Protein AF-A0A317YM58-F1 (afdb_monomer_lite)

Secondary structure (DSSP, 8-state):
--TT--BTTB--HHHHHHHHHHHHHHHHHHHHHHGGGSPTT-HHHHHHHHHHHHHHHHHHHHHHHHHHHHHHHHHHH-

Foldseek 3Di:
DWLQPLDPPDGPVVLCVVLVVVLVVVLVVQLVVCVVVDDPPCSVVCSVVSNVVSRVVSRVVSSVPVVVVVVVVVVVVD

InterPro domains:
  IPR050893 Sugar Phosphotransferase System (PTS) [PTHR30181] (1-77)

pLDDT: mean 79.83, std 10.56, range [52.97, 92.69]

Radius of gyration: 15.79 Å; chains: 1; bounding box: 37×16×50 Å

Sequence (78 aa):
MGVIVALPDTPMLLGAMIMGPLVGWLMKKTNQLIQPRTPQGFEMLFNNFSAGILGFIMTIAGFKILAPLMKFIMHILS

Organism: Staphylococcus pseudintermedius (NCBI:txid283734)

Structure (mmCIF, N/CA/C/O backbone):
data_AF-A0A317YM58-F1
#
_entry.id   AF-A0A317YM58-F1
#
loop_
_atom_site.group_PDB
_atom_site.id
_atom_site.type_symbol
_atom_site.label_atom_id
_atom_site.label_alt_id
_atom_site.label_comp_id
_atom_site.label_asym_id
_atom_site.label_entity_id
_atom_site.label_seq_id
_atom_site.pdbx_PDB_ins_code
_atom_site.Cartn_x
_atom_site.Cartn_y
_atom_site.Cartn_z
_atom_site.occupancy
_atom_site.B_iso_or_equiv
_atom_site.auth_seq_id
_atom_site.auth_comp_id
_atom_site.auth_asym_id
_atom_site.auth_atom_id
_atom_site.pdbx_PDB_model_num
ATOM 1 N N . MET A 1 1 ? 13.652 -7.316 -1.595 1.00 52.97 1 MET A N 1
ATOM 2 C CA . MET A 1 1 ? 13.467 -6.357 -2.705 1.00 52.97 1 MET A CA 1
ATOM 3 C C . MET A 1 1 ? 11.984 -6.036 -2.759 1.00 52.97 1 MET A C 1
ATOM 5 O O . MET A 1 1 ? 11.205 -6.976 -2.740 1.00 52.97 1 MET A O 1
ATOM 9 N N . GLY A 1 2 ? 11.595 -4.765 -2.648 1.00 62.34 2 GLY A N 1
ATOM 10 C CA . GLY A 1 2 ? 10.192 -4.322 -2.589 1.00 62.34 2 GLY A CA 1
ATOM 11 C C . GLY A 1 2 ? 9.701 -3.778 -3.933 1.00 62.34 2 GLY A C 1
ATOM 12 O O . GLY A 1 2 ? 10.452 -3.758 -4.901 1.00 62.34 2 GLY A O 1
ATOM 13 N N . VAL A 1 3 ? 8.475 -3.252 -3.955 1.00 63.34 3 VAL A N 1
ATOM 14 C CA . VAL A 1 3 ? 7.829 -2.568 -5.101 1.00 63.34 3 VAL A CA 1
ATOM 15 C C . VAL A 1 3 ? 8.739 -1.521 -5.773 1.00 63.34 3 VAL A C 1
ATOM 17 O O . VAL A 1 3 ? 8.639 -1.287 -6.968 1.00 63.34 3 VAL A O 1
ATOM 20 N N . ILE A 1 4 ? 9.656 -0.918 -5.015 1.00 65.69 4 ILE A N 1
ATOM 21 C CA . ILE A 1 4 ? 10.554 0.166 -5.448 1.00 65.69 4 ILE A CA 1
ATOM 22 C C . ILE A 1 4 ? 11.814 -0.362 -6.172 1.00 65.69 4 ILE A C 1
ATOM 24 O O . ILE A 1 4 ? 12.450 0.371 -6.927 1.00 65.69 4 ILE A O 1
ATOM 28 N N . VAL A 1 5 ? 12.171 -1.637 -5.972 1.00 64.19 5 VAL A N 1
ATOM 29 C CA . VAL A 1 5 ? 13.421 -2.259 -6.457 1.00 64.19 5 VAL A CA 1
ATOM 30 C C . VAL A 1 5 ? 13.092 -3.546 -7.220 1.00 64.19 5 VAL A C 1
ATOM 32 O O . VAL A 1 5 ? 13.591 -4.621 -6.892 1.00 64.19 5 VAL A O 1
ATOM 35 N N . ALA A 1 6 ? 12.166 -3.471 -8.181 1.00 60.09 6 ALA A N 1
ATOM 36 C CA . ALA A 1 6 ? 11.725 -4.653 -8.927 1.00 60.09 6 ALA A CA 1
ATOM 37 C C . ALA A 1 6 ? 12.615 -4.990 -10.144 1.00 60.09 6 ALA A C 1
ATOM 39 O O . ALA A 1 6 ? 12.516 -6.100 -10.663 1.00 60.09 6 ALA A O 1
ATOM 40 N N . LEU A 1 7 ? 13.489 -4.074 -10.586 1.00 60.00 7 LEU A N 1
ATOM 41 C CA . LEU A 1 7 ? 14.484 -4.292 -11.646 1.00 60.00 7 LEU A CA 1
ATOM 42 C C . LEU A 1 7 ? 15.904 -4.051 -11.101 1.00 60.00 7 LEU A C 1
ATOM 44 O O . LEU A 1 7 ? 16.093 -3.086 -10.352 1.00 60.00 7 LEU A O 1
ATOM 48 N N . PRO A 1 8 ? 16.899 -4.882 -11.472 1.00 54.53 8 PRO A N 1
ATOM 49 C CA . PRO A 1 8 ? 18.307 -4.565 -11.249 1.00 54.53 8 PRO A CA 1
ATOM 50 C C . PRO A 1 8 ? 18.650 -3.246 -11.953 1.00 54.53 8 PRO A C 1
ATOM 52 O O . PRO A 1 8 ? 18.180 -2.996 -13.060 1.00 54.53 8 PRO A O 1
ATOM 55 N N . ASP A 1 9 ? 19.428 -2.394 -11.291 1.00 56.09 9 ASP A N 1
ATOM 56 C CA . ASP A 1 9 ? 20.019 -1.169 -11.852 1.00 56.09 9 ASP A CA 1
ATOM 57 C C . ASP A 1 9 ? 19.062 -0.014 -12.203 1.00 56.09 9 ASP A C 1
ATOM 59 O O . ASP A 1 9 ? 19.516 1.044 -12.636 1.00 56.09 9 ASP A O 1
ATOM 63 N N . THR A 1 10 ? 17.748 -0.138 -11.961 1.00 60.31 10 THR A N 1
ATOM 64 C CA . THR A 1 10 ? 16.803 0.984 -12.134 1.00 60.31 10 THR A CA 1
ATOM 65 C C . THR A 1 10 ? 15.879 1.151 -10.923 1.00 60.31 10 THR A C 1
ATOM 67 O O . THR A 1 10 ? 14.921 0.388 -10.761 1.00 60.31 10 THR A O 1
ATOM 70 N N . PRO A 1 11 ? 16.105 2.164 -10.063 1.00 61.53 11 PRO A N 1
ATOM 71 C CA . PRO A 1 11 ? 15.133 2.553 -9.048 1.00 61.53 11 PRO A CA 1
ATOM 72 C C . PRO A 1 11 ? 13.812 2.945 -9.721 1.00 61.53 11 PRO A C 1
ATOM 74 O O . PRO A 1 11 ? 13.760 3.895 -10.503 1.00 61.53 11 PRO A O 1
ATOM 77 N N . MET A 1 12 ? 12.718 2.248 -9.410 1.00 73.00 12 MET A N 1
ATOM 78 C CA . MET A 1 12 ? 11.400 2.542 -9.983 1.00 73.00 12 MET A CA 1
ATOM 79 C C . MET A 1 12 ? 10.721 3.698 -9.234 1.00 73.00 12 MET A C 1
ATOM 81 O O . MET A 1 12 ? 9.647 3.535 -8.652 1.00 73.00 12 MET A O 1
ATOM 85 N N . LEU A 1 13 ? 11.343 4.882 -9.242 1.00 72.56 13 LEU A N 1
ATOM 86 C CA . LEU A 1 13 ? 10.827 6.086 -8.574 1.00 72.56 13 LEU A CA 1
ATOM 87 C C . LEU A 1 13 ? 9.415 6.439 -9.055 1.00 72.56 13 LEU A C 1
ATOM 89 O O . LEU A 1 13 ? 8.531 6.694 -8.245 1.00 72.56 13 LEU A O 1
ATOM 93 N N . LEU A 1 14 ? 9.179 6.366 -10.365 1.00 74.50 14 LEU A N 1
ATOM 94 C CA . LEU A 1 14 ? 7.891 6.695 -10.980 1.00 74.50 14 LEU A CA 1
ATOM 95 C C . LEU A 1 14 ? 6.782 5.731 -10.527 1.00 74.50 14 LEU A C 1
ATOM 97 O O . LEU A 1 14 ? 5.679 6.146 -10.177 1.00 74.50 14 LEU A O 1
ATOM 101 N N . GLY A 1 15 ? 7.099 4.439 -10.435 1.00 75.25 15 GLY A N 1
ATOM 102 C CA . GLY A 1 15 ? 6.168 3.449 -9.905 1.00 75.25 15 GLY A CA 1
ATOM 103 C C . GLY A 1 15 ? 5.946 3.584 -8.394 1.00 75.25 15 GLY A C 1
ATOM 104 O O . GLY A 1 15 ? 4.819 3.416 -7.931 1.00 75.25 15 GLY A O 1
ATOM 105 N N . ALA A 1 16 ? 6.968 3.973 -7.625 1.00 79.19 16 ALA A N 1
ATOM 106 C CA . ALA A 1 16 ? 6.829 4.288 -6.203 1.00 79.19 16 ALA A CA 1
ATOM 107 C C . ALA A 1 16 ? 5.936 5.521 -5.964 1.00 79.19 16 ALA A C 1
ATOM 109 O O . ALA A 1 16 ? 5.101 5.506 -5.058 1.00 79.19 16 ALA A O 1
ATOM 110 N N . MET A 1 17 ? 6.052 6.553 -6.807 1.00 83.31 17 MET A N 1
ATOM 111 C CA . MET A 1 17 ? 5.225 7.765 -6.748 1.00 83.31 17 MET A CA 1
ATOM 112 C C . MET A 1 17 ? 3.749 7.497 -7.050 1.00 83.31 17 MET A C 1
ATOM 114 O O . MET A 1 17 ? 2.896 8.181 -6.499 1.00 83.31 17 MET A O 1
ATOM 118 N N . ILE A 1 18 ? 3.434 6.501 -7.882 1.00 81.94 18 ILE A N 1
ATOM 119 C CA . ILE A 1 18 ? 2.047 6.083 -8.145 1.00 81.94 18 ILE A CA 1
ATOM 120 C C . ILE A 1 18 ? 1.542 5.158 -7.031 1.00 81.94 18 ILE A C 1
ATOM 122 O O . ILE A 1 18 ? 0.428 5.323 -6.531 1.00 81.94 18 ILE A O 1
ATOM 126 N N . MET A 1 19 ? 2.365 4.195 -6.606 1.00 83.06 19 MET A N 1
ATOM 127 C CA . MET A 1 19 ? 1.976 3.218 -5.589 1.00 83.06 19 MET A CA 1
ATOM 128 C C . MET A 1 19 ? 1.782 3.842 -4.206 1.00 83.06 19 MET A C 1
ATOM 130 O O . MET A 1 19 ? 0.885 3.412 -3.491 1.00 83.06 19 MET A O 1
ATOM 134 N N . GLY A 1 20 ? 2.554 4.863 -3.825 1.00 85.56 20 GLY A N 1
ATOM 135 C CA . GLY A 1 20 ? 2.419 5.527 -2.522 1.00 85.56 20 GLY A CA 1
ATOM 136 C C . GLY A 1 20 ? 1.008 6.085 -2.264 1.00 85.56 20 GLY A C 1
ATOM 137 O O . GLY A 1 20 ? 0.340 5.635 -1.328 1.00 85.56 20 GLY A O 1
ATOM 138 N N . PRO A 1 21 ? 0.503 7.010 -3.102 1.00 90.56 21 PRO A N 1
ATOM 139 C CA . PRO A 1 21 ? -0.853 7.543 -2.989 1.00 90.56 21 PRO A CA 1
ATOM 140 C C . PRO A 1 21 ? -1.934 6.469 -3.134 1.00 90.56 21 PRO A C 1
ATOM 142 O O . PRO A 1 21 ? -2.935 6.508 -2.419 1.00 90.56 21 PRO A O 1
ATOM 145 N N . LEU A 1 22 ? -1.735 5.489 -4.021 1.00 90.06 22 LEU A N 1
ATOM 146 C CA . LEU A 1 22 ? -2.710 4.427 -4.263 1.00 90.06 22 LEU A CA 1
ATOM 147 C C . LEU A 1 22 ? -2.868 3.513 -3.040 1.00 90.06 22 LEU A C 1
ATOM 149 O O . LEU A 1 22 ? -3.995 3.236 -2.631 1.00 90.06 22 LEU A O 1
ATOM 153 N N . VAL A 1 23 ? -1.759 3.112 -2.405 1.00 90.12 23 VAL A N 1
ATOM 154 C CA . VAL A 1 23 ? -1.764 2.366 -1.134 1.00 90.12 23 VAL A CA 1
ATOM 155 C C . VAL A 1 23 ? -2.425 3.193 -0.033 1.00 90.12 23 VAL A C 1
ATOM 157 O O . VAL A 1 23 ? -3.290 2.676 0.670 1.00 90.12 23 VAL A O 1
ATOM 160 N N . GLY A 1 24 ? -2.086 4.481 0.090 1.00 90.75 24 GLY A N 1
ATOM 161 C CA . GLY A 1 24 ? -2.691 5.374 1.084 1.00 90.75 24 GLY A CA 1
ATOM 162 C C . GLY A 1 24 ? -4.207 5.529 0.911 1.00 90.75 24 GLY A C 1
ATOM 163 O O . GLY A 1 24 ? -4.960 5.475 1.887 1.00 90.75 24 GLY A O 1
ATOM 164 N N . TRP A 1 25 ? -4.681 5.652 -0.331 1.00 92.69 25 TRP A N 1
ATOM 165 C CA . TRP A 1 25 ? -6.109 5.712 -0.642 1.00 92.69 25 TRP A CA 1
ATOM 166 C C . TRP A 1 25 ? -6.830 4.401 -0.313 1.00 92.69 25 TRP A C 1
ATOM 168 O O . TRP A 1 25 ? -7.879 4.416 0.339 1.00 92.69 25 TRP A O 1
ATOM 178 N N . LEU A 1 26 ? -6.250 3.262 -0.706 1.00 91.38 26 LEU A N 1
ATOM 179 C CA . LEU A 1 26 ? -6.805 1.944 -0.402 1.00 91.38 26 LEU A CA 1
ATOM 180 C C . LEU A 1 26 ? -6.879 1.729 1.112 1.00 91.38 26 LEU A C 1
ATOM 182 O O . LEU A 1 26 ? -7.895 1.273 1.633 1.00 91.38 26 LEU A O 1
ATOM 186 N N . MET A 1 27 ? -5.837 2.132 1.833 1.00 91.44 27 MET A N 1
ATOM 187 C CA . MET A 1 27 ? -5.766 2.017 3.281 1.00 91.44 27 MET A CA 1
ATOM 188 C C . MET A 1 27 ? -6.826 2.872 3.976 1.00 91.44 27 MET A C 1
ATOM 190 O O . MET A 1 27 ? -7.517 2.376 4.863 1.00 91.44 27 MET A O 1
ATOM 194 N N . LYS A 1 28 ? -7.053 4.109 3.515 1.00 89.81 28 LYS A N 1
ATOM 195 C CA . LYS A 1 28 ? -8.149 4.956 4.010 1.00 89.81 28 LYS A CA 1
ATOM 196 C C . LYS A 1 28 ? -9.509 4.278 3.836 1.00 89.81 28 LYS A C 1
ATOM 198 O O . LYS A 1 28 ? -10.292 4.236 4.782 1.00 89.81 28 LYS A O 1
ATOM 203 N N . LYS A 1 29 ? -9.779 3.714 2.656 1.00 89.88 29 LYS A N 1
ATOM 204 C CA . LYS A 1 29 ? -11.047 3.027 2.361 1.00 89.88 29 LYS A CA 1
ATOM 205 C C . LYS A 1 29 ? -11.235 1.770 3.212 1.00 89.88 29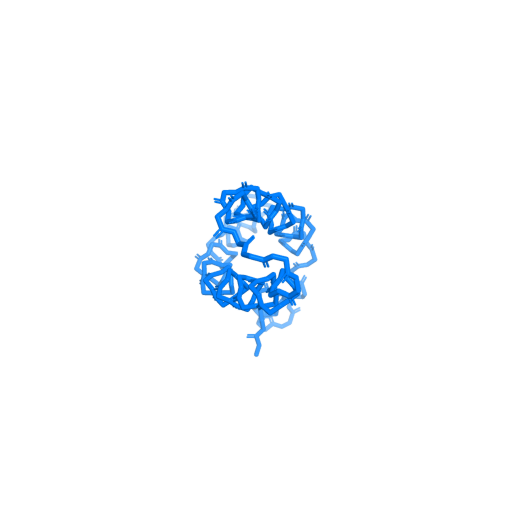 LYS A C 1
ATOM 207 O O . LYS A 1 29 ? -12.329 1.504 3.699 1.00 89.88 29 LYS A O 1
ATOM 212 N N . THR A 1 30 ? -10.160 1.019 3.416 1.00 88.06 30 THR A N 1
ATOM 213 C CA . THR A 1 30 ? -10.180 -0.223 4.199 1.00 88.06 30 THR A CA 1
ATOM 214 C C . THR A 1 30 ? -10.389 0.076 5.680 1.00 88.06 30 THR A C 1
ATOM 216 O O . THR A 1 30 ? -11.243 -0.536 6.314 1.00 88.06 30 THR A O 1
ATOM 219 N N . ASN A 1 31 ? -9.710 1.095 6.212 1.00 88.06 31 ASN A N 1
ATOM 220 C CA . ASN A 1 31 ? -9.918 1.538 7.587 1.00 88.06 31 ASN A CA 1
ATOM 221 C C . ASN A 1 31 ? -11.349 2.054 7.797 1.00 88.06 31 ASN A C 1
ATOM 223 O O . ASN A 1 31 ? -11.977 1.653 8.766 1.00 88.06 31 ASN A O 1
ATOM 227 N N . GLN A 1 32 ? -11.922 2.830 6.867 1.00 87.12 32 GLN A N 1
ATOM 228 C CA . GLN A 1 32 ? -13.324 3.280 6.952 1.00 87.12 32 GLN A CA 1
ATOM 229 C C . GLN A 1 32 ? -14.343 2.130 7.016 1.00 87.12 32 GLN A C 1
ATOM 231 O O . GLN A 1 32 ? -15.388 2.276 7.642 1.00 87.12 32 GLN A O 1
ATOM 236 N N . LEU A 1 33 ? -14.058 0.991 6.378 1.00 85.25 33 LEU A N 1
ATOM 237 C CA . LEU A 1 33 ? -14.924 -0.194 6.413 1.00 85.25 33 LEU A CA 1
ATOM 238 C C . LEU A 1 33 ? -14.812 -0.979 7.726 1.00 85.25 33 LEU A C 1
ATOM 240 O O . LEU A 1 33 ? -15.774 -1.629 8.139 1.00 85.25 33 LEU A O 1
ATOM 244 N N . ILE A 1 34 ? -13.636 -0.948 8.355 1.00 83.81 34 ILE A N 1
ATOM 245 C CA . ILE A 1 34 ? -13.319 -1.722 9.560 1.00 83.81 34 ILE A CA 1
ATOM 246 C C . ILE A 1 34 ? -13.694 -0.935 10.822 1.00 83.81 34 ILE A C 1
ATOM 248 O O . ILE A 1 34 ? -14.352 -1.482 11.699 1.00 83.81 34 ILE A O 1
ATOM 252 N N . GLN A 1 35 ? -13.361 0.357 10.872 1.00 80.19 35 GLN A N 1
ATOM 253 C CA . GLN A 1 35 ? -13.525 1.250 12.023 1.00 80.19 35 GLN A CA 1
ATOM 254 C C . GLN A 1 35 ? -14.926 1.253 12.671 1.00 80.19 35 GLN A C 1
ATOM 256 O O . GLN A 1 35 ? -14.983 1.158 13.894 1.00 80.19 35 GLN A O 1
ATOM 261 N N . PRO A 1 36 ? -16.060 1.281 11.937 1.00 80.75 36 PRO A N 1
ATOM 262 C CA . PRO A 1 36 ? -17.387 1.249 12.565 1.00 80.75 36 PRO A CA 1
ATOM 263 C C . PRO A 1 36 ? -17.731 -0.089 13.238 1.00 80.75 36 PRO A C 1
ATOM 265 O O . PRO A 1 36 ? -18.710 -0.163 13.975 1.00 80.75 36 PRO A O 1
ATOM 268 N N . ARG A 1 37 ? -16.963 -1.155 12.980 1.00 78.88 37 ARG A N 1
ATOM 269 C CA . ARG A 1 37 ? -17.154 -2.480 13.588 1.00 78.88 37 ARG A CA 1
ATOM 270 C C . ARG A 1 37 ? -16.151 -2.777 14.704 1.00 78.88 37 ARG A C 1
ATOM 272 O O . ARG A 1 37 ? -16.208 -3.861 15.281 1.00 78.88 37 ARG A O 1
ATOM 279 N N . THR A 1 38 ? -15.240 -1.852 15.001 1.00 82.00 38 THR A N 1
ATOM 280 C CA . THR A 1 38 ? -14.154 -2.081 15.956 1.00 82.00 38 THR A CA 1
ATOM 281 C C . THR A 1 38 ? -14.513 -1.532 17.340 1.00 82.00 38 THR A C 1
ATOM 283 O O . THR A 1 38 ? -14.912 -0.374 17.444 1.00 82.00 38 THR A O 1
ATOM 286 N N . PRO A 1 39 ? -14.350 -2.313 18.422 1.00 83.88 39 PRO A N 1
ATOM 287 C CA . PRO A 1 39 ? -14.526 -1.806 19.780 1.00 83.88 39 PRO A CA 1
ATOM 288 C C . PRO A 1 39 ? -13.443 -0.781 20.159 1.00 83.88 39 PRO A C 1
ATOM 290 O O . PRO A 1 39 ? -12.280 -0.902 19.756 1.00 83.88 39 PRO A O 1
ATOM 293 N N . GLN A 1 40 ? -13.822 0.208 20.976 1.00 80.75 40 GLN A N 1
ATOM 294 C CA . GLN A 1 40 ? -12.905 1.227 21.497 1.00 80.75 40 GLN A CA 1
ATOM 295 C C . GLN A 1 40 ? -11.707 0.582 22.212 1.00 80.75 40 GLN A C 1
ATOM 297 O O . GLN A 1 40 ? -11.853 -0.384 22.959 1.00 80.75 40 GLN A O 1
ATOM 302 N N . GLY A 1 41 ? -10.507 1.113 21.963 1.00 84.69 41 GLY A N 1
ATOM 303 C CA . GLY A 1 41 ? -9.244 0.582 22.496 1.00 84.69 41 GLY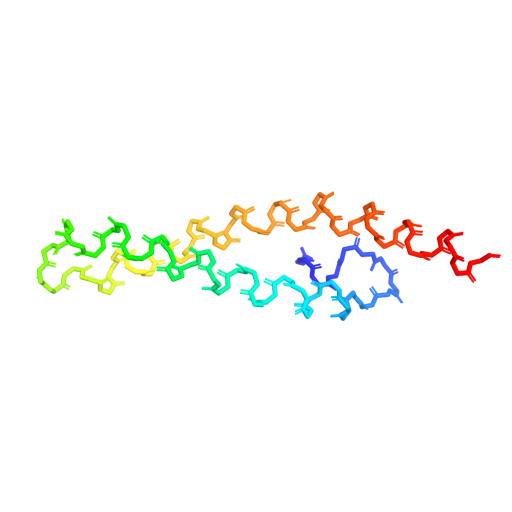 A CA 1
ATOM 304 C C . GLY A 1 41 ? -8.575 -0.489 21.622 1.00 84.69 41 GLY A C 1
ATOM 305 O O . GLY A 1 41 ? -7.352 -0.602 21.648 1.00 84.69 41 GLY A O 1
ATOM 306 N N . PHE A 1 42 ? -9.322 -1.201 20.767 1.00 87.50 42 PHE A N 1
ATOM 307 C CA . PHE A 1 42 ? -8.757 -2.146 19.785 1.00 87.50 42 PHE A CA 1
ATOM 308 C C . PHE A 1 42 ? -8.457 -1.513 18.421 1.00 87.50 42 PHE A C 1
ATOM 310 O O . PHE A 1 42 ? -7.881 -2.162 17.547 1.00 87.50 42 PHE A O 1
ATOM 317 N N . GLU A 1 43 ? -8.812 -0.244 18.231 1.00 84.62 43 GLU A N 1
ATOM 318 C CA . GLU A 1 43 ? -8.661 0.469 16.961 1.00 84.62 43 GLU A CA 1
ATOM 319 C C . GLU A 1 43 ? -7.222 0.459 16.445 1.00 84.62 43 GLU A C 1
ATOM 321 O O . GLU A 1 43 ? -7.000 0.180 15.271 1.00 84.62 43 GLU A O 1
ATOM 326 N N . MET A 1 44 ? -6.226 0.689 17.308 1.00 86.12 44 MET A N 1
ATOM 327 C CA . MET A 1 44 ? -4.821 0.642 16.887 1.00 86.12 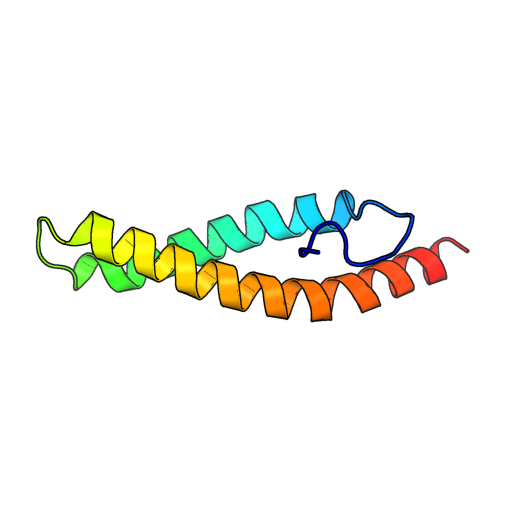44 MET A CA 1
ATOM 328 C C . MET A 1 44 ? -4.372 -0.768 16.495 1.00 86.12 44 MET A C 1
ATOM 330 O O . MET A 1 44 ? -3.608 -0.911 15.542 1.00 86.12 44 MET A O 1
ATOM 334 N N . LEU A 1 45 ? -4.868 -1.808 17.173 1.00 87.44 45 LEU A N 1
ATOM 335 C CA . LEU A 1 45 ? -4.542 -3.191 16.830 1.00 87.44 45 LEU A CA 1
ATOM 336 C C . LEU A 1 45 ? -5.105 -3.547 15.450 1.00 87.44 45 LEU A C 1
ATOM 338 O O . LEU A 1 45 ? -4.374 -4.038 14.593 1.00 87.44 45 LEU A O 1
ATOM 342 N N . PHE A 1 46 ? -6.377 -3.229 15.207 1.00 87.00 46 PHE A N 1
ATOM 343 C CA . PHE A 1 46 ? -7.017 -3.457 13.914 1.00 87.00 46 PHE A CA 1
ATOM 344 C C . PHE A 1 46 ? -6.413 -2.600 12.802 1.00 87.00 46 PHE A C 1
ATOM 346 O O . PHE A 1 46 ? -6.203 -3.105 11.702 1.00 87.00 46 PHE A O 1
ATOM 353 N N . ASN A 1 47 ? -6.077 -1.338 13.079 1.00 88.69 47 ASN A N 1
ATOM 354 C CA . ASN A 1 47 ?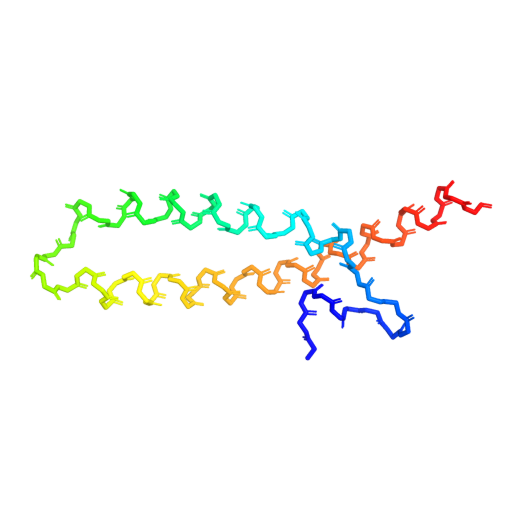 -5.440 -0.453 12.107 1.00 88.69 47 ASN A CA 1
ATOM 355 C C . ASN A 1 47 ? -4.048 -0.961 11.719 1.00 88.69 47 ASN A C 1
ATOM 357 O O . ASN A 1 47 ? -3.737 -0.999 10.532 1.00 88.69 47 ASN A O 1
ATOM 361 N N . ASN A 1 48 ? -3.239 -1.418 12.678 1.00 91.31 48 ASN A N 1
ATOM 362 C CA . ASN A 1 48 ? -1.920 -1.990 12.397 1.00 91.31 48 ASN A CA 1
ATOM 363 C C . ASN A 1 48 ? -2.016 -3.336 11.661 1.00 91.31 48 ASN A C 1
ATOM 365 O O . ASN A 1 48 ? -1.231 -3.599 10.751 1.00 91.31 48 ASN A O 1
ATOM 369 N N . PHE A 1 49 ? -2.995 -4.177 12.002 1.00 91.00 49 PHE A N 1
ATOM 370 C CA . PHE A 1 49 ? -3.197 -5.465 11.333 1.00 91.00 49 PHE A CA 1
ATOM 371 C C . PHE A 1 49 ? -3.721 -5.291 9.899 1.00 91.00 49 PHE A C 1
ATOM 373 O O . PHE A 1 49 ? -3.208 -5.906 8.965 1.00 91.00 49 PHE A O 1
ATOM 380 N N . SER A 1 50 ? -4.682 -4.382 9.708 1.00 90.06 50 SER A N 1
ATOM 381 C CA . SER A 1 50 ? -5.182 -3.941 8.400 1.00 90.06 50 SER A CA 1
ATOM 382 C C . SER A 1 50 ? -4.050 -3.364 7.544 1.00 90.06 50 SER A C 1
ATOM 384 O O . SER A 1 50 ? -3.878 -3.780 6.399 1.00 90.06 50 SER A O 1
ATOM 386 N N . ALA A 1 51 ? -3.212 -2.489 8.118 1.00 90.12 51 ALA A N 1
ATOM 387 C CA . ALA A 1 51 ? -2.014 -1.953 7.468 1.00 90.12 51 ALA A CA 1
ATOM 388 C C . ALA 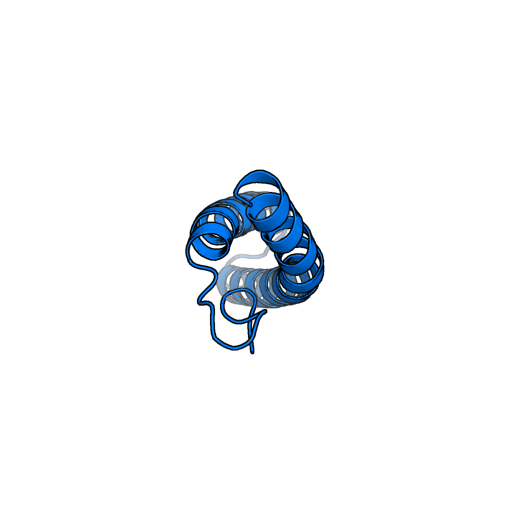A 1 51 ? -1.069 -3.059 6.990 1.00 90.12 51 ALA A C 1
ATOM 390 O O . ALA A 1 51 ? -0.603 -3.027 5.853 1.00 90.12 51 ALA A O 1
ATOM 391 N N . GLY A 1 52 ? -0.801 -4.041 7.855 1.00 91.19 52 GLY A N 1
ATOM 392 C CA . GLY A 1 52 ? 0.085 -5.162 7.558 1.00 91.19 52 GLY A CA 1
ATOM 393 C C . GLY A 1 52 ? -0.436 -6.036 6.419 1.00 91.19 52 GLY A C 1
ATOM 394 O O . GLY A 1 52 ? 0.290 -6.289 5.458 1.00 91.19 52 GLY A O 1
ATOM 395 N N . ILE A 1 53 ? -1.707 -6.450 6.480 1.00 91.56 53 ILE A N 1
ATOM 396 C CA . ILE A 1 53 ? -2.334 -7.276 5.434 1.00 91.56 53 ILE A CA 1
ATOM 397 C C . ILE A 1 53 ? -2.377 -6.521 4.107 1.00 91.56 53 ILE A C 1
ATOM 399 O O . ILE A 1 53 ? -2.000 -7.060 3.065 1.00 91.56 53 ILE A O 1
ATOM 403 N N . LEU A 1 54 ? -2.814 -5.263 4.136 1.00 91.56 54 LEU A N 1
ATOM 404 C CA . LEU A 1 54 ? -2.939 -4.456 2.933 1.00 91.56 54 LEU A CA 1
ATOM 405 C C . LEU A 1 54 ? -1.562 -4.164 2.328 1.00 91.56 54 LEU A C 1
ATOM 407 O O . LEU A 1 54 ? -1.386 -4.318 1.124 1.00 91.56 54 LEU A O 1
ATOM 411 N N . GLY A 1 55 ? -0.558 -3.847 3.147 1.00 90.00 55 GLY A N 1
ATOM 412 C CA . GLY A 1 55 ? 0.828 -3.681 2.707 1.00 90.00 55 GLY A CA 1
ATOM 413 C C . GLY A 1 55 ? 1.410 -4.945 2.070 1.00 90.00 55 GLY A C 1
ATOM 414 O O . GLY A 1 55 ? 2.073 -4.865 1.033 1.00 90.00 55 GLY A O 1
ATOM 415 N N . PHE A 1 56 ? 1.114 -6.122 2.625 1.00 90.44 56 PHE A N 1
ATOM 416 C CA . PHE A 1 56 ? 1.532 -7.404 2.057 1.00 90.44 56 PHE A CA 1
ATOM 417 C C . PHE A 1 56 ? 0.899 -7.660 0.682 1.00 90.44 56 PHE A C 1
ATOM 419 O O . PHE A 1 56 ? 1.609 -7.927 -0.291 1.00 90.44 56 PHE A O 1
ATOM 426 N N . ILE A 1 57 ? -0.423 -7.492 0.570 1.00 90.25 57 ILE A N 1
ATOM 427 C CA . ILE A 1 57 ? -1.153 -7.641 -0.698 1.00 90.25 57 ILE A CA 1
ATOM 428 C C . ILE A 1 57 ? -0.622 -6.650 -1.740 1.00 90.25 57 ILE A C 1
ATOM 430 O O . ILE A 1 57 ? -0.329 -7.033 -2.873 1.00 90.25 57 ILE A O 1
ATOM 434 N N . MET A 1 58 ? -0.444 -5.387 -1.350 1.00 87.38 58 MET A N 1
ATOM 435 C CA . MET A 1 58 ? 0.045 -4.332 -2.236 1.00 87.38 58 MET A CA 1
ATOM 436 C C . MET A 1 58 ? 1.494 -4.550 -2.666 1.00 87.38 58 MET A C 1
ATOM 438 O O . MET A 1 58 ? 1.860 -4.160 -3.771 1.00 87.38 58 MET A O 1
ATOM 442 N N . THR A 1 59 ? 2.310 -5.214 -1.850 1.00 85.56 59 THR A N 1
ATOM 443 C CA . THR A 1 59 ? 3.676 -5.589 -2.233 1.00 85.56 59 THR A CA 1
ATOM 444 C C . THR A 1 59 ? 3.673 -6.640 -3.340 1.00 85.56 59 THR A C 1
ATOM 446 O O . THR A 1 59 ? 4.372 -6.479 -4.342 1.00 85.56 59 THR A O 1
ATOM 449 N N . ILE A 1 60 ? 2.844 -7.681 -3.208 1.00 86.19 60 ILE A N 1
ATOM 450 C CA . ILE A 1 60 ? 2.696 -8.729 -4.230 1.00 86.19 60 ILE A CA 1
ATOM 451 C C . ILE A 1 60 ? 2.109 -8.144 -5.520 1.00 86.19 60 ILE A C 1
ATOM 453 O O . ILE A 1 60 ? 2.620 -8.397 -6.614 1.00 86.19 60 ILE A O 1
ATOM 457 N N . ALA A 1 61 ? 1.051 -7.340 -5.398 1.00 84.62 61 ALA A N 1
ATOM 458 C CA . ALA A 1 61 ? 0.418 -6.679 -6.533 1.00 84.62 61 ALA A CA 1
ATOM 459 C C . ALA A 1 61 ? 1.380 -5.700 -7.220 1.00 84.62 61 ALA A C 1
ATOM 461 O O . ALA A 1 61 ? 1.513 -5.720 -8.441 1.00 84.62 61 ALA A O 1
ATOM 462 N N . GLY A 1 62 ? 2.110 -4.899 -6.441 1.00 80.31 62 GLY A N 1
ATOM 463 C CA . GLY A 1 62 ? 3.098 -3.948 -6.936 1.00 80.31 62 GLY A CA 1
ATOM 464 C C . GLY A 1 62 ? 4.203 -4.624 -7.740 1.00 80.31 62 GLY A C 1
ATOM 465 O O . GLY A 1 62 ? 4.506 -4.169 -8.835 1.00 80.31 62 GLY A O 1
ATOM 466 N N . PHE A 1 63 ? 4.733 -5.762 -7.285 1.00 77.38 63 PHE A N 1
ATOM 467 C CA . PHE A 1 63 ? 5.702 -6.536 -8.071 1.00 77.38 63 PHE A CA 1
ATOM 468 C C . PHE A 1 63 ? 5.151 -6.996 -9.424 1.00 77.38 63 PHE A C 1
ATOM 470 O O . PHE A 1 63 ? 5.835 -6.881 -10.441 1.00 77.38 63 PHE A O 1
ATOM 477 N N . LYS A 1 64 ? 3.908 -7.495 -9.451 1.00 78.19 64 LYS A N 1
ATOM 478 C CA . LYS A 1 64 ? 3.268 -7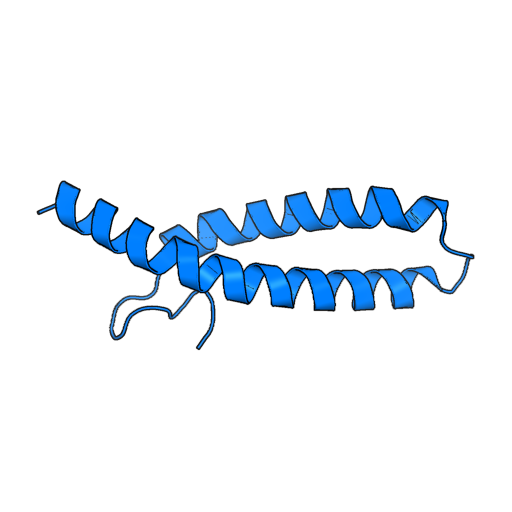.949 -10.695 1.00 78.19 64 LYS A CA 1
ATOM 479 C C . LYS A 1 64 ? 2.915 -6.807 -11.645 1.00 78.19 64 LYS A C 1
ATOM 481 O O . LYS A 1 64 ? 2.924 -7.028 -12.849 1.00 78.19 64 LYS A O 1
ATOM 486 N N . ILE A 1 65 ? 2.590 -5.623 -11.127 1.00 76.56 65 ILE A N 1
ATOM 487 C CA . ILE A 1 65 ? 2.141 -4.475 -11.927 1.00 76.56 65 ILE A CA 1
ATOM 488 C C . ILE A 1 65 ? 3.326 -3.626 -12.396 1.00 76.56 65 ILE A C 1
ATOM 490 O O . ILE A 1 65 ? 3.366 -3.248 -13.563 1.00 76.56 65 ILE A O 1
ATOM 494 N N . LEU A 1 66 ? 4.319 -3.348 -11.545 1.00 73.56 66 LEU A N 1
ATOM 495 C CA . LEU A 1 66 ? 5.437 -2.476 -11.920 1.00 73.56 66 LEU A CA 1
ATOM 496 C C . LEU A 1 66 ? 6.321 -3.070 -13.013 1.00 73.56 66 LEU A C 1
ATOM 498 O O . LEU A 1 66 ? 6.732 -2.339 -13.912 1.00 73.56 66 LEU A O 1
ATOM 502 N N . ALA A 1 67 ? 6.616 -4.370 -12.948 1.00 70.00 67 ALA A N 1
ATOM 503 C CA . ALA A 1 67 ? 7.483 -5.026 -13.923 1.00 70.00 67 ALA A CA 1
ATOM 504 C C . ALA A 1 67 ? 6.987 -4.865 -15.381 1.00 70.00 67 ALA A C 1
ATOM 506 O O . ALA A 1 67 ? 7.772 -4.409 -16.217 1.00 70.00 67 ALA A O 1
ATOM 507 N N . PRO A 1 68 ? 5.719 -5.175 -15.729 1.00 73.62 68 PRO A N 1
ATOM 508 C CA . PRO A 1 68 ? 5.203 -4.931 -17.075 1.00 73.62 68 PRO A CA 1
ATOM 509 C C . PRO A 1 68 ? 5.004 -3.442 -17.376 1.00 73.62 68 PRO A C 1
ATOM 511 O O . PRO A 1 68 ? 5.276 -3.024 -18.498 1.00 73.62 68 PRO A O 1
ATOM 514 N N . LEU A 1 69 ? 4.588 -2.629 -16.397 1.00 76.81 69 LEU A N 1
ATOM 515 C CA . LEU A 1 69 ? 4.364 -1.195 -16.605 1.00 76.81 69 LEU A CA 1
ATOM 516 C C . LEU A 1 69 ? 5.650 -0.480 -17.041 1.00 76.81 69 LEU A C 1
ATOM 518 O O . LEU A 1 69 ? 5.643 0.305 -17.985 1.00 76.81 69 LEU A O 1
ATOM 522 N N . MET A 1 70 ? 6.774 -0.785 -16.391 1.00 71.19 70 MET A N 1
ATOM 523 C CA . MET A 1 70 ? 8.060 -0.185 -16.742 1.00 71.19 70 MET A CA 1
ATOM 524 C C . MET A 1 70 ? 8.622 -0.723 -18.054 1.00 71.19 70 MET A C 1
ATOM 526 O O . MET A 1 70 ? 9.167 0.060 -18.826 1.00 71.19 70 MET A O 1
ATOM 530 N N . LYS A 1 71 ? 8.431 -2.013 -18.361 1.00 74.75 71 LYS A N 1
ATOM 531 C CA . LYS A 1 71 ? 8.750 -2.548 -19.695 1.00 74.75 71 LYS A CA 1
ATOM 532 C C . LYS A 1 71 ? 7.969 -1.832 -20.797 1.00 74.75 71 LYS A C 1
ATOM 534 O O . LYS A 1 71 ? 8.547 -1.510 -21.825 1.00 74.75 71 LYS A O 1
ATOM 539 N N . PHE A 1 72 ? 6.687 -1.553 -20.572 1.00 79.00 72 PHE A N 1
ATOM 540 C CA . PHE A 1 72 ? 5.849 -0.830 -21.526 1.00 79.00 72 PHE A CA 1
ATOM 541 C C . PHE A 1 72 ? 6.311 0.618 -21.727 1.00 79.00 72 PHE A C 1
ATOM 543 O O . PHE A 1 72 ? 6.454 1.061 -22.861 1.00 79.00 72 PHE A O 1
ATOM 550 N N . ILE A 1 73 ? 6.616 1.336 -20.640 1.00 75.50 73 ILE A N 1
ATOM 551 C CA . ILE A 1 73 ? 7.142 2.709 -20.718 1.00 75.50 73 ILE A CA 1
ATOM 552 C C . ILE A 1 73 ? 8.480 2.738 -21.467 1.00 75.50 73 ILE A C 1
ATOM 554 O O . ILE A 1 73 ? 8.657 3.568 -22.352 1.00 75.50 73 ILE A O 1
ATOM 558 N N . MET A 1 74 ? 9.400 1.818 -21.156 1.00 72.19 74 MET A N 1
ATOM 559 C CA . MET A 1 74 ? 10.681 1.711 -21.865 1.00 72.19 74 MET A CA 1
ATOM 560 C C . MET A 1 74 ? 10.503 1.351 -23.344 1.00 72.19 74 MET A C 1
ATOM 562 O O . MET A 1 74 ? 11.248 1.853 -24.173 1.00 72.19 74 MET A O 1
ATOM 566 N N . HIS A 1 75 ? 9.512 0.524 -23.686 1.00 76.19 75 HIS A N 1
ATOM 567 C CA . HIS A 1 75 ? 9.207 0.192 -25.077 1.00 76.19 75 HIS A CA 1
ATOM 568 C C . HIS A 1 75 ? 8.658 1.383 -25.875 1.00 76.19 75 HIS A C 1
ATOM 570 O O . HIS A 1 75 ? 8.914 1.460 -27.066 1.00 76.19 75 HIS A O 1
ATOM 576 N N . ILE A 1 76 ? 7.923 2.301 -25.237 1.00 79.94 76 ILE A N 1
ATOM 577 C CA . ILE A 1 76 ? 7.420 3.525 -25.886 1.00 79.94 76 ILE A CA 1
ATOM 578 C C . ILE A 1 76 ? 8.515 4.588 -26.031 1.00 79.94 76 ILE A C 1
ATOM 580 O O . ILE A 1 76 ? 8.476 5.378 -26.970 1.00 79.94 76 ILE A O 1
ATOM 584 N N . LEU A 1 77 ? 9.444 4.660 -25.074 1.00 73.38 77 LEU A N 1
ATOM 585 C CA . LEU A 1 77 ? 10.523 5.652 -25.088 1.00 73.38 77 LEU A CA 1
ATOM 586 C C . LEU A 1 77 ? 11.711 5.276 -25.993 1.00 73.38 77 LEU A C 1
ATOM 588 O O . LEU A 1 77 ? 12.532 6.152 -26.263 1.00 73.38 77 LEU A O 1
ATOM 592 N N . SER A 1 78 ? 11.830 4.006 -26.396 1.00 55.66 78 SER A N 1
ATOM 593 C CA . SER A 1 78 ? 12.843 3.499 -27.336 1.00 55.66 78 SER A CA 1
ATOM 594 C C . SER A 1 78 ? 12.340 3.511 -28.771 1.00 55.66 78 SER A C 1
ATOM 596 O O . SER A 1 78 ? 13.232 3.521 -29.648 1.00 55.66 78 SER A O 1
#